Protein AF-A0A521VZP4-F1 (afdb_monomer)

pLDDT: mean 83.77, std 14.05, range [41.22, 98.12]

Secondary structure (DSSP, 8-state):
-----PPPPPHHHHHHHHHHHTT--HHHHHHHHHHHHHHHHHHHHHHHHHHHHHTT--HHHHHHHHHTT-

Solvent-accessible surface area (backbone atoms only — not comparable to full-atom values): 4302 Å² total; per-residue (Å²): 134,86,79,80,76,70,78,76,74,50,72,69,57,50,52,54,53,51,48,61,73,68,65,63,56,68,79,71,48,50,61,55,52,52,54,51,52,50,55,52,50,55,53,50,48,56,54,48,51,52,53,32,50,76,72,67,52,42,82,77,51,44,56,56,54,58,61,72,75,110

Structure (mmCIF, N/CA/C/O backbone):
data_AF-A0A521VZP4-F1
#
_entry.id   AF-A0A521VZP4-F1
#
loop_
_atom_site.group_PDB
_atom_site.id
_atom_site.type_symbol
_atom_site.label_atom_id
_atom_site.label_alt_id
_atom_site.label_comp_id
_atom_site.label_asym_id
_atom_site.label_entity_id
_atom_site.label_seq_id
_atom_site.pdbx_PDB_ins_code
_atom_site.Cartn_x
_atom_site.Cartn_y
_atom_site.Cartn_z
_atom_site.occupancy
_atom_site.B_iso_or_equiv
_atom_site.auth_seq_id
_atom_site.auth_comp_id
_atom_site.auth_asym_id
_atom_site.auth_atom_id
_atom_site.pdbx_PDB_model_num
ATOM 1 N N . MET A 1 1 ? -6.221 32.624 -21.464 1.00 41.22 1 MET A N 1
ATOM 2 C CA . MET A 1 1 ? -6.112 31.151 -21.421 1.00 41.22 1 MET A CA 1
ATOM 3 C C . MET A 1 1 ? -5.494 30.796 -20.077 1.00 41.22 1 MET A C 1
ATOM 5 O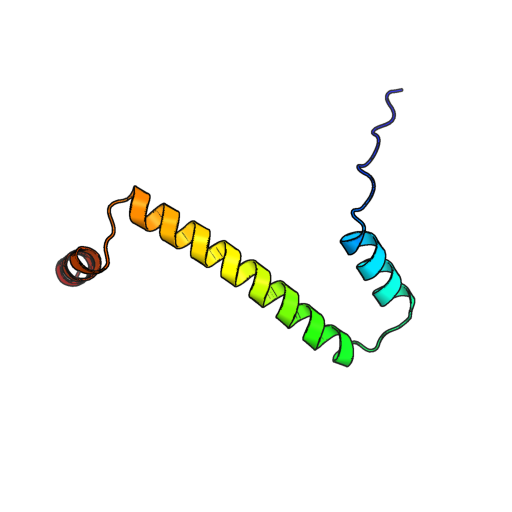 O . MET A 1 1 ? -4.340 31.135 -19.865 1.00 41.22 1 MET A O 1
ATOM 9 N N . GLN A 1 2 ? -6.265 30.263 -19.126 1.00 41.94 2 GLN A N 1
ATOM 10 C CA . GLN A 1 2 ? -5.691 29.794 -17.859 1.00 41.94 2 GLN A CA 1
ATOM 11 C C . GLN A 1 2 ? -5.034 28.439 -18.119 1.00 41.94 2 GLN A C 1
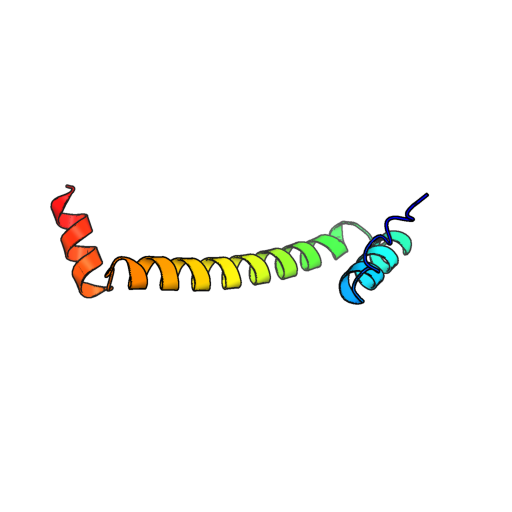ATOM 13 O O . GLN A 1 2 ? -5.711 27.492 -18.507 1.00 41.94 2 GLN A O 1
ATOM 18 N N . ALA A 1 3 ? -3.713 28.370 -17.963 1.00 49.16 3 ALA A N 1
ATOM 19 C CA . ALA A 1 3 ? -2.995 27.108 -17.985 1.00 49.16 3 ALA A CA 1
ATOM 20 C C . ALA A 1 3 ? -3.362 26.340 -16.711 1.00 49.16 3 ALA A C 1
ATOM 22 O O . ALA A 1 3 ? -3.036 26.764 -15.603 1.00 49.16 3 ALA A O 1
ATOM 23 N N . THR A 1 4 ? -4.072 25.227 -16.862 1.00 47.50 4 THR A N 1
ATOM 24 C CA . THR A 1 4 ? -4.258 24.249 -15.793 1.00 47.50 4 THR A CA 1
ATOM 25 C C . THR A 1 4 ? -2.887 23.662 -15.474 1.00 47.50 4 THR A C 1
ATOM 27 O O . THR A 1 4 ? -2.402 22.798 -16.206 1.00 47.50 4 THR A O 1
ATOM 30 N N . VAL A 1 5 ? -2.226 24.164 -14.430 1.00 59.06 5 VAL A N 1
ATOM 31 C CA . VAL A 1 5 ? -1.003 23.554 -13.901 1.00 59.06 5 VAL A CA 1
ATOM 32 C C . VAL A 1 5 ? -1.412 22.182 -13.379 1.00 59.06 5 VAL A C 1
ATOM 34 O O . VAL A 1 5 ? -2.019 22.074 -12.315 1.00 59.06 5 VAL A O 1
ATOM 37 N N . GLN A 1 6 ? -1.163 21.134 -14.165 1.00 63.78 6 GLN A N 1
ATOM 38 C CA . GLN A 1 6 ? -1.278 19.773 -13.658 1.00 63.78 6 GLN A CA 1
ATOM 39 C C . GLN A 1 6 ? -0.347 19.670 -12.446 1.00 63.78 6 GLN A C 1
ATOM 41 O O . GLN A 1 6 ? 0.814 20.081 -12.557 1.00 63.78 6 GLN A O 1
ATOM 46 N N . PRO A 1 7 ? -0.835 19.195 -11.287 1.00 67.69 7 PRO A N 1
ATOM 47 C CA . PRO A 1 7 ? 0.013 19.062 -10.117 1.00 67.69 7 PRO A CA 1
ATOM 48 C C . PRO A 1 7 ? 1.227 18.215 -10.493 1.00 67.69 7 PRO A C 1
ATOM 50 O O . PRO A 1 7 ? 1.089 17.147 -11.095 1.00 67.69 7 PRO A O 1
ATOM 53 N N . SER A 1 8 ? 2.418 18.725 -10.182 1.00 84.94 8 SER A N 1
ATOM 54 C CA . SER A 1 8 ? 3.662 17.988 -10.374 1.00 84.94 8 SER A CA 1
ATOM 55 C C . SER A 1 8 ? 3.555 16.647 -9.655 1.00 84.94 8 SER A C 1
ATOM 57 O O . SER A 1 8 ? 3.125 16.605 -8.500 1.00 84.94 8 SER A O 1
ATOM 59 N N . LEU A 1 9 ? 3.945 15.568 -10.334 1.00 89.31 9 LEU A N 1
ATOM 60 C CA . LEU A 1 9 ? 3.987 14.237 -9.740 1.00 89.31 9 LEU A CA 1
ATOM 61 C C . LEU A 1 9 ? 4.804 14.252 -8.443 1.00 89.31 9 LEU A C 1
ATOM 63 O O . LEU A 1 9 ? 5.843 14.910 -8.356 1.00 89.31 9 LEU A O 1
ATOM 67 N N . SER A 1 10 ? 4.352 13.501 -7.442 1.00 91.50 10 SER A N 1
ATOM 68 C CA . SER A 1 10 ? 5.139 13.262 -6.237 1.00 91.50 10 SER A CA 1
ATOM 69 C C . SER A 1 10 ? 6.394 12.457 -6.572 1.00 91.50 10 SER A C 1
ATOM 71 O O . SER A 1 10 ? 6.431 11.713 -7.554 1.00 91.50 10 SER A O 1
ATOM 73 N N . ASN A 1 11 ? 7.411 12.541 -5.714 1.00 91.94 11 ASN A N 1
ATOM 74 C CA . ASN A 1 11 ? 8.645 11.774 -5.898 1.00 91.94 11 ASN A CA 1
ATOM 75 C C . ASN A 1 11 ? 8.364 10.273 -6.085 1.00 91.94 11 ASN A C 1
ATOM 77 O O . ASN A 1 11 ? 8.936 9.653 -6.971 1.00 91.94 11 ASN A O 1
ATOM 81 N N . VAL A 1 12 ? 7.423 9.704 -5.320 1.00 91.56 12 VAL A N 1
ATOM 82 C CA . VAL A 1 12 ? 7.044 8.285 -5.446 1.00 91.56 12 VAL A CA 1
ATOM 83 C C . VAL A 1 12 ? 6.440 7.990 -6.819 1.00 91.56 12 VAL A C 1
ATOM 85 O O . VAL A 1 12 ? 6.784 6.988 -7.436 1.00 91.56 12 VAL A O 1
ATOM 88 N N . GLN A 1 13 ? 5.574 8.868 -7.329 1.00 91.19 13 GLN A N 1
ATOM 89 C CA . GLN A 1 13 ? 4.997 8.706 -8.665 1.00 91.19 13 GLN A CA 1
ATOM 90 C C . GLN A 1 13 ? 6.078 8.760 -9.754 1.00 91.19 13 GLN A C 1
ATOM 92 O O . GLN A 1 13 ? 6.053 7.948 -10.674 1.00 91.19 13 GLN A O 1
ATOM 97 N N . VAL A 1 14 ? 7.053 9.667 -9.633 1.00 94.06 14 VAL A N 1
ATOM 98 C CA . VAL A 1 14 ? 8.177 9.772 -10.577 1.00 94.06 14 VAL A CA 1
ATOM 99 C C . VAL A 1 14 ? 9.054 8.519 -10.551 1.00 94.06 14 VAL A C 1
ATOM 101 O O . VAL A 1 14 ? 9.403 8.001 -11.611 1.00 94.06 14 VAL A O 1
ATOM 104 N N . GLU A 1 15 ? 9.394 8.003 -9.371 1.00 92.06 15 GLU A N 1
ATOM 105 C CA . GLU A 1 15 ? 10.216 6.791 -9.253 1.00 92.06 15 GLU A CA 1
ATOM 106 C C . GLU A 1 15 ? 9.504 5.546 -9.803 1.00 92.06 15 GLU A C 1
ATOM 108 O O . GLU A 1 15 ? 10.132 4.735 -10.482 1.00 92.06 15 GLU A O 1
ATOM 113 N N . LEU A 1 16 ? 8.184 5.426 -9.619 1.00 90.38 16 LEU A N 1
ATOM 114 C CA . LEU A 1 16 ? 7.398 4.355 -10.243 1.00 90.38 16 LEU A CA 1
ATOM 115 C C . LEU A 1 16 ? 7.450 4.421 -11.776 1.00 90.38 16 LEU A C 1
ATOM 117 O O . LEU A 1 16 ? 7.628 3.397 -12.432 1.00 90.38 16 LEU A O 1
ATOM 121 N N . LEU A 1 17 ? 7.347 5.620 -12.357 1.00 90.94 17 LEU A N 1
ATOM 122 C CA . LEU A 1 17 ? 7.469 5.791 -13.808 1.00 90.94 17 LEU A CA 1
ATOM 123 C C . LEU A 1 17 ? 8.870 5.430 -14.316 1.00 90.94 17 LEU A C 1
ATOM 125 O O . LEU A 1 17 ? 8.987 4.775 -15.351 1.00 90.94 17 LEU A O 1
ATOM 129 N N . LYS A 1 18 ? 9.928 5.809 -13.587 1.00 91.56 18 LYS A N 1
ATOM 130 C CA . LYS A 1 18 ? 11.310 5.421 -13.921 1.00 91.56 18 LYS A CA 1
ATOM 131 C C . LYS A 1 18 ? 11.501 3.906 -13.874 1.00 91.56 18 LYS A C 1
ATOM 133 O O . LYS A 1 18 ? 12.143 3.357 -14.764 1.00 91.56 18 LYS A O 1
ATOM 138 N N . LEU A 1 19 ? 10.918 3.235 -12.877 1.00 89.69 19 LEU A N 1
ATOM 139 C CA . LEU A 1 19 ? 10.962 1.779 -12.747 1.00 89.69 19 LEU A CA 1
ATOM 140 C C . LEU A 1 19 ? 10.344 1.088 -13.972 1.00 89.69 19 LEU A C 1
ATOM 142 O O . LEU A 1 19 ? 10.956 0.185 -14.537 1.00 89.69 19 LEU A O 1
ATOM 146 N N . PHE A 1 20 ? 9.172 1.547 -14.424 1.00 85.50 20 PHE A N 1
ATOM 147 C CA . PHE A 1 20 ? 8.539 1.004 -15.631 1.00 85.50 20 PHE A CA 1
ATOM 148 C C . PHE A 1 20 ? 9.347 1.305 -16.900 1.00 85.50 20 PHE A C 1
ATOM 150 O O . PHE A 1 20 ? 9.499 0.433 -17.753 1.00 85.50 20 PHE A O 1
ATOM 157 N N . ALA A 1 21 ? 9.920 2.508 -17.014 1.00 90.62 21 ALA A N 1
ATOM 158 C CA . ALA A 1 21 ? 10.752 2.891 -18.156 1.00 90.62 21 ALA A CA 1
ATOM 159 C C . ALA A 1 21 ? 12.057 2.078 -18.260 1.00 90.62 21 ALA A C 1
ATOM 161 O O . ALA A 1 21 ? 12.585 1.907 -19.356 1.00 90.62 21 ALA A O 1
ATOM 162 N N . ALA A 1 22 ? 12.566 1.555 -17.142 1.00 92.38 22 ALA A N 1
ATOM 163 C CA . ALA A 1 22 ? 13.765 0.720 -17.101 1.00 92.38 22 ALA A CA 1
ATOM 164 C C . ALA A 1 22 ? 13.550 -0.718 -17.620 1.00 92.38 22 ALA A C 1
ATOM 166 O O . ALA A 1 22 ? 14.506 -1.490 -17.664 1.00 92.38 22 ALA A O 1
ATOM 167 N N . GLY A 1 23 ? 12.326 -1.092 -18.016 1.00 87.25 23 GLY A N 1
ATOM 168 C CA . GLY A 1 23 ? 12.037 -2.420 -18.568 1.00 87.25 23 GLY A CA 1
ATOM 169 C C . GLY A 1 23 ? 12.145 -3.543 -17.535 1.00 87.25 23 GLY A C 1
ATOM 170 O O . GLY A 1 23 ? 12.539 -4.659 -17.870 1.00 87.25 23 GLY A O 1
ATOM 171 N N . VAL A 1 24 ? 11.835 -3.243 -16.269 1.00 87.38 24 VAL A N 1
ATOM 172 C CA . VAL A 1 24 ? 11.853 -4.231 -15.185 1.00 87.38 24 VAL A CA 1
ATOM 173 C C . VAL A 1 24 ? 10.867 -5.363 -15.501 1.00 87.38 24 VAL A C 1
ATOM 175 O O . VAL A 1 24 ? 9.712 -5.070 -15.813 1.00 87.38 24 VAL A O 1
ATOM 178 N N . PRO A 1 25 ? 11.282 -6.642 -15.410 1.00 88.12 25 PRO A N 1
ATOM 179 C CA . PRO A 1 25 ? 10.390 -7.766 -15.669 1.00 88.12 25 PRO A CA 1
ATOM 180 C C . PRO A 1 25 ? 9.170 -7.766 -14.745 1.00 88.12 25 PRO A C 1
ATOM 182 O O . PRO A 1 25 ? 9.301 -7.530 -13.543 1.00 88.12 25 PRO A O 1
ATOM 185 N N . ASP A 1 26 ? 8.004 -8.138 -15.276 1.00 83.88 26 ASP A N 1
ATOM 186 C CA . ASP A 1 26 ? 6.741 -8.175 -14.523 1.00 83.88 26 ASP A CA 1
ATOM 187 C C . ASP A 1 26 ? 6.813 -9.012 -13.239 1.00 83.88 26 ASP A C 1
ATOM 189 O O . AS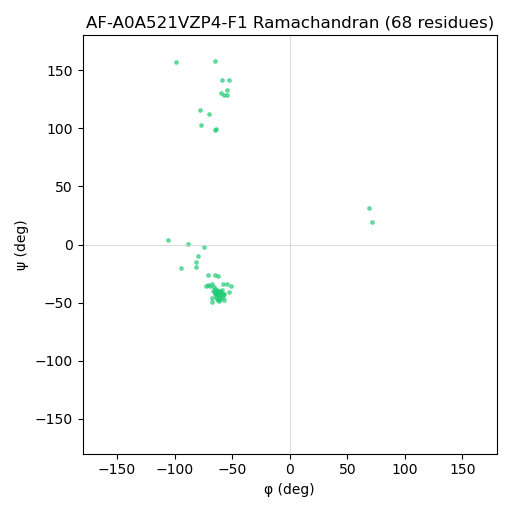P A 1 26 ? 6.212 -8.643 -12.231 1.00 83.88 26 ASP A O 1
ATOM 193 N N . ALA A 1 27 ? 7.597 -10.095 -13.243 1.00 85.75 27 ALA A N 1
ATOM 194 C CA . ALA A 1 27 ? 7.826 -10.930 -12.063 1.00 85.75 27 ALA A CA 1
ATOM 195 C C . ALA A 1 27 ? 8.423 -10.137 -10.884 1.00 85.75 27 ALA A C 1
ATOM 197 O O . ALA A 1 27 ? 8.090 -10.391 -9.733 1.00 85.75 27 ALA A O 1
ATOM 198 N N . HIS A 1 28 ? 9.263 -9.135 -11.154 1.00 83.06 28 HIS A N 1
ATOM 199 C CA . HIS A 1 28 ? 9.849 -8.281 -10.116 1.00 83.06 28 HIS A CA 1
ATOM 200 C C . HIS A 1 28 ? 8.876 -7.171 -9.675 1.00 83.06 28 HIS A C 1
ATOM 202 O O . HIS A 1 28 ? 9.018 -6.604 -8.594 1.00 83.06 28 HIS A O 1
ATOM 208 N N . LEU A 1 29 ? 7.867 -6.855 -10.494 1.00 85.44 29 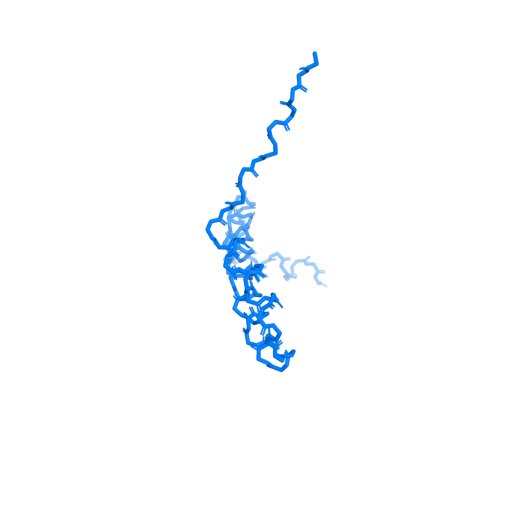LEU A N 1
ATOM 209 C CA . LEU A 1 29 ? 6.810 -5.894 -10.160 1.00 85.44 29 LEU A CA 1
ATOM 210 C C . LEU A 1 29 ? 5.711 -6.513 -9.284 1.00 85.44 29 LEU A C 1
ATOM 212 O O . LEU A 1 29 ? 4.913 -5.785 -8.689 1.00 85.44 29 LEU A O 1
ATOM 216 N N . GLU A 1 30 ? 5.654 -7.840 -9.183 1.00 89.19 30 GLU A N 1
ATOM 217 C CA . GLU A 1 30 ? 4.698 -8.539 -8.325 1.00 89.19 30 GLU A CA 1
ATOM 218 C C . GLU A 1 30 ? 4.899 -8.179 -6.845 1.00 89.19 30 GLU A C 1
ATOM 220 O O . GLU A 1 30 ? 3.938 -7.828 -6.156 1.00 89.19 30 GLU A O 1
ATOM 225 N N . GLU A 1 31 ? 6.148 -8.131 -6.377 1.00 88.06 31 GLU A N 1
ATOM 226 C CA . GLU A 1 31 ? 6.484 -7.704 -5.012 1.00 88.06 31 GLU A CA 1
ATOM 227 C C . GLU A 1 31 ? 6.002 -6.276 -4.720 1.00 88.06 31 GLU A C 1
ATOM 229 O O . GLU A 1 31 ? 5.452 -5.988 -3.653 1.00 88.06 31 GLU A O 1
ATOM 234 N N . LEU A 1 32 ? 6.128 -5.379 -5.700 1.00 89.88 32 LEU A N 1
ATOM 235 C CA . LEU A 1 32 ? 5.675 -3.996 -5.578 1.00 89.88 32 LEU A CA 1
ATOM 236 C C . LEU A 1 32 ? 4.151 -3.903 -5.423 1.00 89.88 32 LEU A C 1
ATOM 238 O O . LEU A 1 32 ? 3.659 -3.103 -4.621 1.00 89.88 32 LEU A O 1
ATOM 242 N N . LYS A 1 33 ? 3.390 -4.751 -6.131 1.00 90.06 33 LYS A N 1
ATOM 243 C CA . LYS A 1 33 ? 1.931 -4.847 -5.950 1.00 90.06 33 LYS A CA 1
ATOM 244 C C . LYS A 1 33 ? 1.580 -5.261 -4.525 1.00 90.06 33 LYS A C 1
ATOM 246 O O . LYS A 1 33 ? 0.666 -4.677 -3.943 1.00 90.06 33 LYS A O 1
ATOM 251 N N . PHE A 1 34 ? 2.315 -6.206 -3.938 1.00 93.69 34 PHE A N 1
ATOM 252 C CA . PHE A 1 34 ? 2.099 -6.612 -2.548 1.00 93.69 34 PHE A CA 1
ATOM 253 C C . PHE A 1 34 ? 2.362 -5.476 -1.557 1.00 93.69 34 PHE A C 1
ATOM 255 O O . PHE A 1 34 ? 1.581 -5.297 -0.621 1.00 93.69 34 PHE A O 1
ATOM 262 N N . VAL A 1 35 ? 3.410 -4.675 -1.767 1.00 93.44 35 VAL A N 1
ATOM 263 C CA . VAL A 1 35 ? 3.693 -3.502 -0.921 1.00 93.44 35 VAL A CA 1
ATOM 264 C C . VAL A 1 35 ? 2.539 -2.498 -0.976 1.00 93.44 35 VAL A C 1
ATOM 266 O O . VAL A 1 35 ? 2.050 -2.063 0.070 1.00 93.44 35 VAL A O 1
ATOM 269 N N . ILE A 1 36 ? 2.050 -2.178 -2.178 1.00 93.56 36 ILE A N 1
ATOM 270 C CA . ILE A 1 36 ? 0.918 -1.258 -2.365 1.00 93.56 36 ILE A CA 1
ATOM 271 C C . ILE A 1 36 ? -0.352 -1.824 -1.717 1.00 93.56 36 ILE A C 1
ATOM 273 O O . ILE A 1 36 ? -1.038 -1.117 -0.977 1.00 93.56 36 ILE A O 1
ATOM 277 N N . ALA A 1 37 ? -0.654 -3.103 -1.949 1.00 96.25 37 ALA A N 1
ATOM 278 C CA . ALA A 1 37 ? -1.834 -3.760 -1.396 1.00 96.25 37 ALA A CA 1
ATOM 279 C C . ALA A 1 37 ? -1.824 -3.759 0.139 1.00 96.25 37 ALA A C 1
ATOM 281 O O . ALA A 1 37 ? -2.839 -3.447 0.761 1.00 96.25 37 ALA A O 1
ATOM 282 N N . ARG A 1 38 ? -0.673 -4.048 0.757 1.00 97.50 38 ARG A N 1
ATOM 283 C CA . ARG A 1 38 ? -0.512 -4.000 2.217 1.00 97.50 38 ARG A CA 1
ATOM 284 C C . ARG A 1 38 ? -0.739 -2.600 2.769 1.00 97.50 38 ARG A C 1
ATOM 286 O O . ARG A 1 38 ? -1.505 -2.453 3.717 1.00 97.50 38 ARG A O 1
ATOM 293 N N . TYR A 1 39 ? -0.137 -1.584 2.152 1.00 96.44 39 TYR A N 1
ATOM 294 C CA . TYR A 1 39 ? -0.334 -0.195 2.563 1.00 96.44 39 TYR A CA 1
ATOM 295 C C . TYR A 1 39 ? -1.817 0.199 2.522 1.00 96.44 39 TYR A C 1
ATOM 297 O O . TYR A 1 39 ? -2.349 0.737 3.492 1.00 96.44 39 TYR A O 1
ATOM 305 N N . LEU A 1 40 ? -2.506 -0.111 1.419 1.00 97.31 40 LEU A N 1
ATOM 306 C CA . LEU A 1 40 ? -3.927 0.201 1.264 1.00 97.31 40 LEU A CA 1
ATOM 307 C C . LEU A 1 40 ? -4.796 -0.562 2.270 1.00 97.31 40 LEU A C 1
ATOM 309 O O . LEU A 1 40 ? -5.702 0.030 2.852 1.00 97.31 40 LEU A O 1
ATOM 313 N N . LEU A 1 41 ? -4.500 -1.841 2.520 1.00 98.12 41 LEU A N 1
ATOM 314 C CA . LEU A 1 41 ? -5.206 -2.650 3.514 1.00 98.12 41 LEU A CA 1
ATOM 315 C C . LEU A 1 41 ? -5.054 -2.080 4.928 1.00 98.12 41 LEU A C 1
ATOM 317 O O . LEU A 1 41 ? -6.031 -2.014 5.671 1.00 98.12 41 LEU A O 1
ATOM 321 N N . GLU A 1 42 ? -3.851 -1.653 5.308 1.00 98.06 42 GLU A N 1
ATOM 322 C CA . GLU A 1 42 ? -3.605 -1.031 6.612 1.00 98.06 42 GLU A CA 1
ATOM 323 C C . GLU A 1 42 ? -4.403 0.267 6.774 1.00 98.06 42 GLU A C 1
ATOM 325 O O . GLU A 1 42 ? -5.029 0.473 7.812 1.00 98.06 42 GLU A O 1
ATOM 330 N N . LYS A 1 43 ? -4.459 1.117 5.740 1.00 97.81 43 LYS A N 1
ATOM 331 C CA . LYS A 1 43 ? -5.297 2.327 5.774 1.00 97.81 43 LYS A CA 1
ATOM 332 C C . LYS A 1 43 ? -6.784 1.996 5.837 1.00 97.81 43 LYS A C 1
ATOM 334 O O . LYS A 1 43 ? -7.495 2.596 6.635 1.00 97.81 43 LYS A O 1
ATOM 339 N N . ALA A 1 44 ? -7.237 1.015 5.062 1.00 97.69 44 ALA A N 1
ATOM 340 C CA . ALA A 1 44 ? -8.628 0.578 5.076 1.00 97.69 44 ALA A CA 1
ATOM 341 C C . ALA A 1 44 ? -9.057 0.051 6.455 1.00 97.69 44 ALA A C 1
ATOM 343 O O . ALA A 1 44 ? -10.153 0.372 6.903 1.00 97.69 44 ALA A O 1
ATOM 344 N N . ARG A 1 45 ? -8.193 -0.705 7.149 1.00 96.38 45 ARG A N 1
ATOM 345 C CA . ARG A 1 45 ? -8.451 -1.177 8.522 1.00 96.38 45 ARG A CA 1
ATOM 346 C C . ARG A 1 45 ? -8.617 -0.023 9.501 1.00 96.38 45 ARG A C 1
ATOM 348 O O . ARG A 1 45 ? -9.619 0.026 10.196 1.00 96.38 45 ARG A O 1
ATOM 355 N N . VAL A 1 46 ? -7.696 0.940 9.479 1.00 96.62 46 VAL A N 1
ATOM 356 C CA . VAL A 1 46 ? -7.773 2.121 10.353 1.00 96.62 46 VAL A CA 1
ATOM 357 C C . 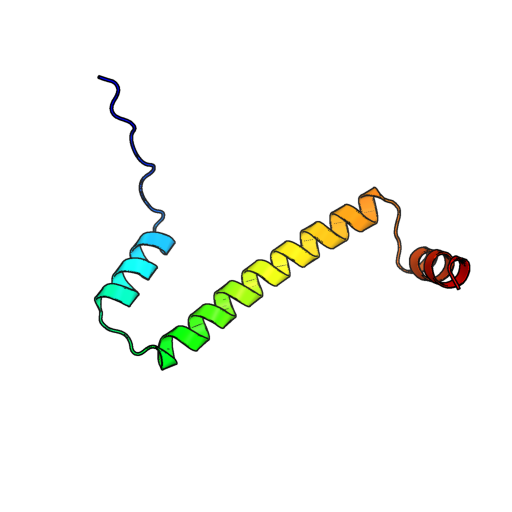VAL A 1 46 ? -9.076 2.895 10.138 1.00 96.62 46 VAL A C 1
ATOM 359 O O . VAL A 1 46 ? -9.707 3.323 11.099 1.00 96.62 46 VAL A O 1
ATOM 362 N N . GLU A 1 47 ? -9.502 3.076 8.888 1.00 96.75 47 GLU A N 1
ATOM 363 C CA . GLU A 1 47 ? -10.771 3.753 8.605 1.00 96.75 47 GLU A CA 1
ATOM 364 C C . GLU A 1 47 ? -11.994 2.907 8.995 1.00 96.75 47 GLU A C 1
ATOM 366 O O . GLU A 1 47 ? -12.989 3.456 9.471 1.00 96.75 47 GLU A O 1
ATOM 371 N N . ALA A 1 48 ? -11.925 1.580 8.853 1.00 93.81 48 ALA A N 1
ATOM 372 C CA . ALA A 1 48 ? -12.976 0.677 9.315 1.00 93.81 48 ALA A CA 1
ATOM 373 C C . ALA A 1 48 ? -13.136 0.717 10.843 1.00 93.81 48 ALA A C 1
ATOM 375 O O . ALA A 1 48 ? -14.266 0.802 11.322 1.00 93.81 48 ALA A O 1
ATOM 376 N N . ASP A 1 49 ? -12.030 0.731 11.589 1.00 91.25 49 ASP A N 1
ATOM 377 C CA . ASP A 1 49 ? -12.029 0.824 13.052 1.00 91.25 49 ASP A CA 1
ATOM 378 C C . ASP A 1 49 ? -12.658 2.147 13.510 1.00 91.25 49 ASP A C 1
ATOM 380 O O . ASP A 1 49 ? -13.597 2.145 14.304 1.00 91.25 49 ASP A O 1
ATOM 384 N N . LYS A 1 50 ? -12.259 3.279 12.910 1.00 93.88 50 LYS A N 1
ATOM 385 C CA . LYS A 1 50 ? -12.888 4.588 13.179 1.00 93.88 50 LYS A CA 1
ATOM 386 C C . LYS A 1 50 ? -14.389 4.582 12.900 1.00 93.88 50 LYS A C 1
ATOM 388 O O . LYS A 1 50 ? -15.173 5.149 13.659 1.00 93.88 50 LYS A O 1
ATOM 393 N N . ALA A 1 51 ? -14.806 3.969 11.791 1.00 92.94 51 ALA A N 1
ATOM 394 C CA . ALA A 1 51 ? -16.215 3.881 11.428 1.00 92.94 51 ALA A CA 1
ATOM 395 C C . ALA A 1 51 ? -17.007 2.981 12.392 1.00 92.94 51 ALA A C 1
ATOM 397 O O . ALA A 1 51 ? -18.179 3.256 12.657 1.00 92.94 51 ALA A O 1
ATOM 398 N N . ALA A 1 52 ? -16.383 1.921 12.909 1.00 88.62 52 ALA A N 1
ATOM 399 C CA . ALA A 1 52 ? -16.962 1.045 13.918 1.00 88.62 52 ALA A CA 1
ATOM 400 C C . ALA A 1 52 ? -17.127 1.779 15.257 1.00 88.62 52 ALA A C 1
ATOM 402 O O . ALA A 1 52 ? -18.237 1.824 15.791 1.00 88.62 52 ALA A O 1
ATOM 403 N N . GLU A 1 53 ? -16.077 2.450 15.731 1.00 87.94 53 GLU A N 1
ATOM 404 C CA . GLU A 1 53 ? -16.100 3.274 16.945 1.00 87.94 53 GLU A CA 1
ATOM 405 C C . GLU A 1 53 ? -17.161 4.380 16.867 1.00 87.94 53 GLU A C 1
ATOM 407 O O . GLU A 1 53 ? -17.955 4.544 17.792 1.00 87.94 53 GLU A O 1
ATOM 412 N N . ALA A 1 54 ? -17.251 5.091 15.736 1.00 90.81 54 ALA A N 1
ATOM 413 C CA . ALA A 1 54 ? -18.248 6.144 15.526 1.00 90.81 54 ALA A CA 1
ATOM 414 C C . ALA A 1 54 ? -19.697 5.626 15.582 1.00 90.81 54 ALA A C 1
ATOM 416 O O . ALA A 1 54 ? -20.613 6.371 15.932 1.00 90.81 54 ALA A O 1
ATOM 417 N N . LYS A 1 55 ? -19.916 4.349 15.252 1.00 88.38 55 LYS A N 1
ATOM 418 C CA . LYS A 1 55 ? -21.217 3.672 15.366 1.00 88.38 55 LYS A CA 1
ATOM 419 C C . LYS A 1 55 ? -21.439 3.029 16.736 1.00 88.38 55 LYS A C 1
ATOM 421 O O . LYS A 1 55 ? -22.484 2.420 16.958 1.00 88.38 55 LYS A O 1
ATOM 426 N N . GLY A 1 56 ? -20.475 3.160 17.646 1.00 86.94 56 GLY A N 1
ATOM 427 C CA . GLY A 1 56 ? -20.500 2.538 18.960 1.00 86.94 56 GLY A CA 1
ATOM 428 C C . GLY A 1 56 ? -20.300 1.026 18.915 1.00 86.94 56 GLY A C 1
ATOM 429 O O . GLY A 1 56 ? -20.668 0.362 19.876 1.00 86.94 56 GLY A O 1
ATOM 430 N N . TYR A 1 57 ? -19.753 0.467 17.831 1.00 82.50 57 TYR A N 1
ATOM 431 C CA . TYR A 1 57 ? -19.400 -0.949 17.760 1.00 82.50 57 TYR A CA 1
ATOM 432 C C . TYR A 1 57 ? -18.094 -1.186 18.527 1.00 82.50 57 TYR A C 1
ATOM 434 O O . TYR A 1 57 ? -17.009 -0.874 18.046 1.00 82.50 57 TYR A O 1
ATOM 442 N N . THR A 1 58 ? -18.209 -1.736 19.730 1.00 78.69 58 THR A N 1
ATOM 443 C CA . THR A 1 58 ? -17.103 -2.274 20.522 1.00 78.69 58 THR A CA 1
ATOM 444 C C . THR A 1 58 ? -17.048 -3.794 20.349 1.00 78.69 58 THR A C 1
ATOM 446 O O . THR A 1 58 ? -18.066 -4.414 20.023 1.00 78.69 58 THR A O 1
ATOM 449 N N . PRO A 1 59 ? -15.896 -4.443 20.576 1.00 74.94 59 PRO A N 1
ATOM 450 C CA . PRO A 1 59 ? -15.803 -5.903 20.515 1.00 74.94 59 PRO A CA 1
ATOM 451 C C . PRO A 1 59 ? -16.873 -6.621 21.359 1.00 74.94 59 PRO A C 1
ATOM 453 O O . PRO A 1 59 ? -17.420 -7.643 20.942 1.00 74.94 59 PRO A O 1
ATOM 456 N N . GLU A 1 60 ? -17.226 -6.054 22.512 1.00 72.56 60 GLU A N 1
ATOM 457 C CA . GLU A 1 60 ? -18.176 -6.618 23.474 1.00 72.56 60 GLU A CA 1
ATOM 458 C C . GLU A 1 60 ? -19.625 -6.544 22.980 1.00 72.56 60 GLU A C 1
ATOM 460 O O . GLU A 1 60 ? -20.419 -7.455 23.226 1.00 72.56 60 GLU A O 1
ATOM 465 N N . ASN A 1 61 ? -19.993 -5.476 22.269 1.00 75.00 61 ASN A N 1
ATOM 466 C CA . ASN A 1 61 ? -21.360 -5.288 21.787 1.00 75.00 61 ASN A CA 1
ATOM 467 C C . ASN A 1 61 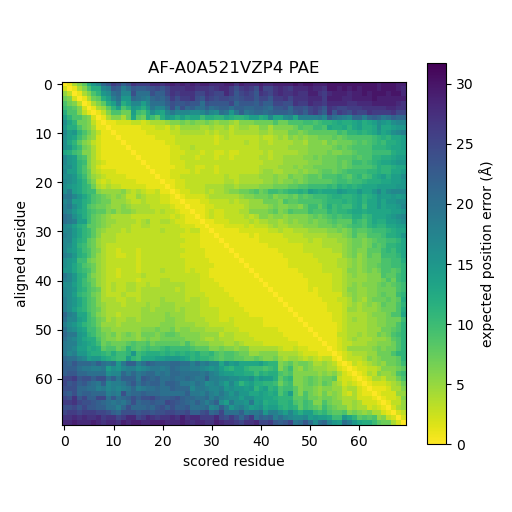? -21.565 -5.800 20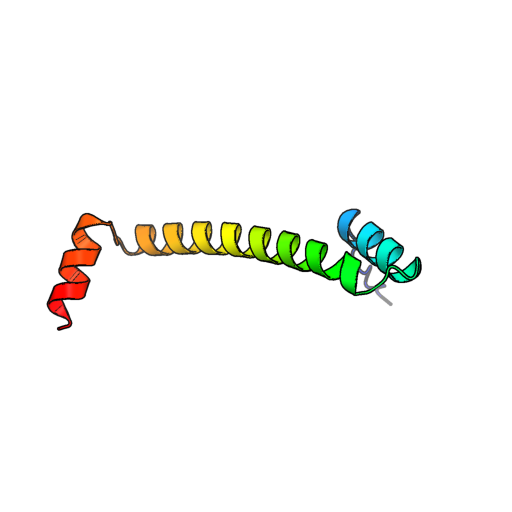.351 1.00 75.00 61 ASN A C 1
ATOM 469 O O . ASN A 1 61 ? -22.686 -6.167 19.995 1.00 75.00 61 ASN A O 1
ATOM 473 N N . LEU A 1 62 ? -20.493 -5.962 19.570 1.00 77.88 62 LEU A N 1
ATOM 474 C CA . LEU A 1 62 ? -20.510 -6.633 18.268 1.00 77.88 62 LEU A CA 1
ATOM 475 C C . LEU A 1 62 ? -21.021 -8.071 18.382 1.00 77.88 62 LEU A C 1
ATOM 477 O O . LEU A 1 62 ? -21.857 -8.484 17.581 1.00 77.88 62 LEU A O 1
ATOM 481 N N . GLN A 1 63 ? -20.598 -8.814 19.409 1.00 74.31 63 GLN A N 1
ATOM 482 C CA . GLN A 1 63 ? -21.128 -10.157 19.672 1.00 74.31 63 GLN A CA 1
ATOM 483 C C . GLN A 1 63 ? -22.631 -10.140 19.969 1.00 74.31 63 GLN A C 1
ATOM 485 O O . GLN A 1 63 ? -23.365 -10.986 19.463 1.00 74.31 63 GLN A O 1
ATOM 490 N N . GLN A 1 64 ? -23.109 -9.157 20.735 1.00 74.31 64 GLN A N 1
ATOM 491 C CA . GLN A 1 64 ? -24.534 -9.029 21.055 1.00 74.31 64 GLN A C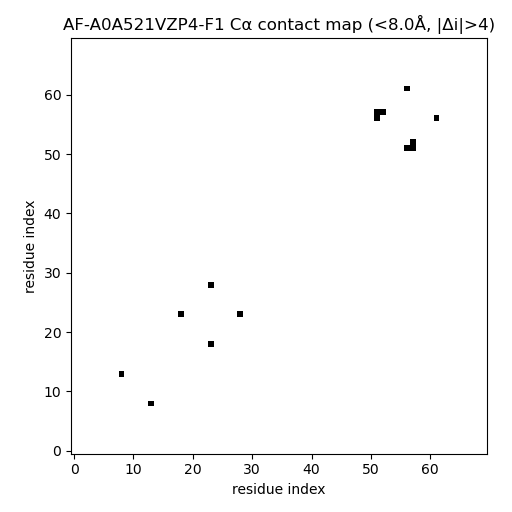A 1
ATOM 492 C C . GLN A 1 64 ? -25.370 -8.638 19.830 1.00 74.31 64 GLN A C 1
ATOM 494 O O . GLN A 1 64 ? -26.499 -9.101 19.682 1.00 74.31 64 GLN A O 1
ATOM 499 N N . ILE A 1 65 ? -24.828 -7.798 18.944 1.00 73.56 65 ILE A N 1
ATOM 500 C CA . ILE A 1 65 ? -25.474 -7.406 17.685 1.00 73.56 65 ILE A CA 1
ATOM 501 C C . ILE A 1 65 ? -25.551 -8.602 16.730 1.00 73.56 65 ILE A C 1
ATOM 503 O O . ILE A 1 65 ? -26.617 -8.862 16.177 1.00 73.56 65 ILE A O 1
ATOM 507 N N . LEU A 1 66 ? -24.458 -9.358 16.577 1.00 75.19 66 LEU A N 1
ATOM 508 C CA . LEU A 1 66 ? -24.400 -10.542 15.711 1.00 75.19 66 LEU A CA 1
ATOM 509 C C . LEU A 1 66 ? -25.357 -11.648 16.175 1.00 75.19 66 LEU A C 1
ATOM 511 O O . LEU A 1 66 ? -26.014 -12.271 15.349 1.00 75.19 66 LEU A O 1
ATOM 515 N N . GLN A 1 67 ? -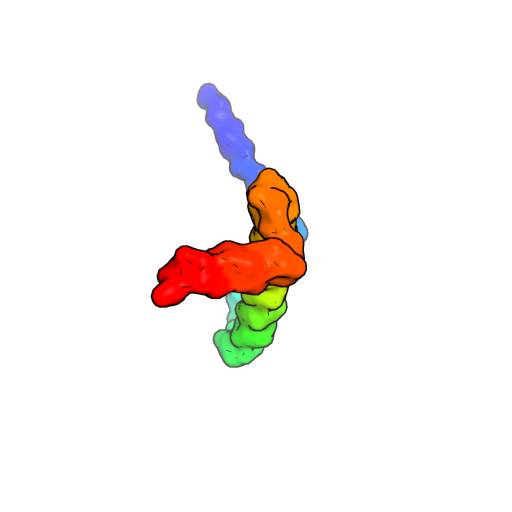25.480 -11.864 17.487 1.00 76.50 67 GLN A N 1
ATOM 516 C CA . GLN A 1 67 ? -26.402 -12.859 18.047 1.00 76.50 67 GLN A CA 1
ATOM 517 C C . GLN A 1 67 ? -27.878 -12.462 17.928 1.00 76.50 67 GLN A C 1
ATOM 519 O O . GLN A 1 67 ? -28.729 -13.339 17.893 1.00 76.50 67 GLN A O 1
ATOM 524 N N . LYS A 1 68 ? -28.203 -11.164 17.865 1.00 70.50 68 LYS A N 1
ATOM 525 C CA . LYS A 1 68 ? -29.589 -10.682 17.721 1.00 70.50 68 LYS A CA 1
ATOM 526 C C . LYS A 1 68 ? -30.133 -10.751 16.290 1.00 70.50 68 LYS A C 1
ATOM 528 O O . LYS A 1 68 ? -31.315 -10.479 16.099 1.00 70.50 68 LYS A O 1
ATOM 533 N N . GLN A 1 69 ? -29.290 -11.034 15.298 1.00 59.59 69 GLN A N 1
ATOM 534 C CA . GLN A 1 69 ? -29.688 -11.136 13.887 1.00 59.59 69 GLN A CA 1
ATOM 535 C C . GLN A 1 69 ? -29.746 -12.579 13.353 1.00 59.59 69 GLN A C 1
ATOM 537 O O . GLN A 1 69 ? -30.018 -12.766 12.168 1.00 59.59 69 GLN A O 1
ATOM 542 N N . LEU A 1 70 ? -29.517 -13.574 14.218 1.00 47.88 70 LEU A N 1
ATOM 543 C CA . LEU A 1 70 ? -29.745 -15.005 13.982 1.00 47.88 70 LEU A CA 1
ATOM 544 C C . LEU A 1 70 ? -30.982 -15.467 14.760 1.00 47.88 70 LEU A C 1
ATOM 546 O O . LEU A 1 70 ? -31.655 -16.393 14.260 1.00 47.88 70 LEU A O 1
#

Foldseek 3Di:
DDPPPDPDDDPVRVVVVVCVVVVPDVVVCVVVVVVVVVVVVVVVVVVVVVVCVVVVNDPVCVVVVVVVVD

Radius of gyration: 21.09 Å; Cα contacts (8 Å, |Δi|>4): 7; chains: 1; bounding box: 44×46×45 Å

Mean predicted aligned error: 9.15 Å

Sequence (70 aa):
MQATVQPSLSNVQVELLKLFAAGVPDAHLEELKFVIARYLLEKARVEADKAAEAKGYTPENLQQILQKQL